Protein AF-A0A821ZD80-F1 (afdb_monomer)

Structure (mmCIF, N/CA/C/O backbone):
data_AF-A0A821ZD80-F1
#
_entry.id   AF-A0A821ZD80-F1
#
loop_
_atom_site.group_PDB
_atom_site.id
_atom_site.type_symbol
_atom_site.label_atom_id
_atom_site.label_alt_id
_atom_site.label_comp_id
_atom_site.label_asym_id
_atom_site.label_entity_id
_atom_site.label_seq_id
_atom_site.pdbx_PDB_ins_code
_atom_site.Cartn_x
_atom_site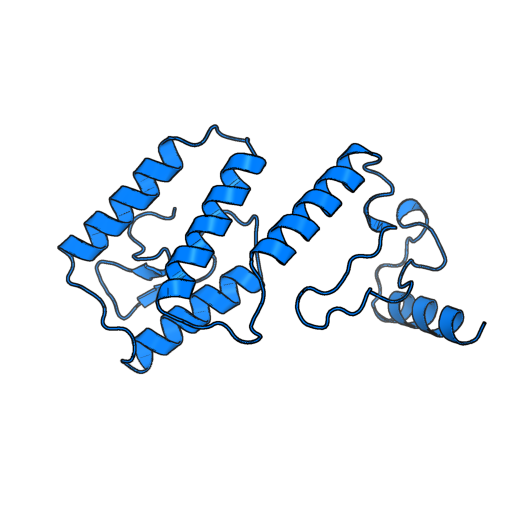.Cartn_y
_atom_site.Cartn_z
_atom_site.occupancy
_atom_site.B_iso_or_equiv
_atom_site.auth_seq_id
_atom_site.auth_comp_id
_atom_site.auth_asym_id
_atom_site.auth_atom_id
_atom_site.pdbx_PDB_model_num
ATOM 1 N N . SER A 1 1 ? -3.712 11.615 4.837 1.00 81.12 1 SER A N 1
ATOM 2 C CA . SER A 1 1 ? -4.689 10.768 5.508 1.00 81.12 1 SER A CA 1
ATOM 3 C C . SER A 1 1 ? -6.051 11.404 5.432 1.00 81.12 1 SER A C 1
ATOM 5 O O . SER A 1 1 ? -6.215 12.537 5.876 1.00 81.12 1 SER A O 1
ATOM 7 N N . PRO A 1 2 ? -7.035 10.705 4.843 1.00 86.81 2 PRO A N 1
ATOM 8 C CA . PRO A 1 2 ? -8.401 11.195 4.786 1.00 86.81 2 PRO A CA 1
ATOM 9 C C . PRO A 1 2 ? -8.924 11.456 6.205 1.00 86.81 2 PRO A C 1
ATOM 11 O O . PRO A 1 2 ? -8.803 10.576 7.066 1.00 86.81 2 PRO A O 1
ATOM 14 N N . PRO A 1 3 ? -9.496 12.638 6.476 1.00 90.94 3 PRO A N 1
ATOM 15 C CA . PRO A 1 3 ? -10.042 12.932 7.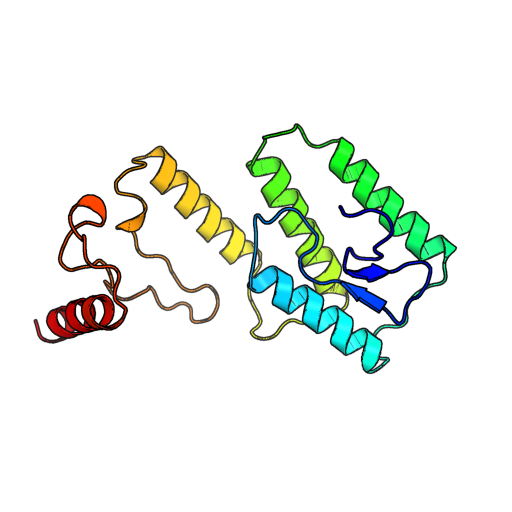790 1.00 90.94 3 PRO A CA 1
ATOM 16 C C . PRO A 1 3 ? -11.206 11.987 8.110 1.00 90.94 3 PRO A C 1
ATOM 18 O O . PRO A 1 3 ? -11.922 11.537 7.216 1.00 90.94 3 PRO A O 1
ATOM 21 N N . ASN A 1 4 ? -11.427 11.738 9.404 1.00 96.31 4 ASN A N 1
ATOM 22 C CA . ASN A 1 4 ? -12.520 10.917 9.950 1.00 96.31 4 ASN A CA 1
ATOM 23 C C . ASN A 1 4 ? -12.451 9.400 9.671 1.00 96.31 4 ASN A C 1
ATOM 25 O O . ASN A 1 4 ? -13.370 8.681 10.074 1.00 96.31 4 ASN A O 1
ATOM 29 N N . LEU A 1 5 ? -11.398 8.895 9.020 1.00 97.81 5 LEU A N 1
ATOM 30 C CA . LEU A 1 5 ? -11.236 7.464 8.749 1.00 97.81 5 LEU A CA 1
ATOM 31 C C . LEU A 1 5 ? -10.236 6.814 9.713 1.00 97.81 5 LEU A C 1
ATOM 33 O O . LEU A 1 5 ? -9.023 6.960 9.559 1.00 97.81 5 LEU A O 1
ATOM 37 N N . TYR A 1 6 ? -10.735 6.039 10.677 1.00 97.81 6 TYR A N 1
ATOM 38 C CA . TYR A 1 6 ? -9.901 5.214 11.549 1.00 97.81 6 TYR A CA 1
ATOM 39 C C . TYR A 1 6 ? -9.129 4.196 10.717 1.00 97.81 6 TYR A C 1
ATOM 41 O O . TYR A 1 6 ? -9.710 3.533 9.847 1.00 97.81 6 TYR A O 1
ATOM 49 N N . LYS A 1 7 ? -7.815 4.101 10.960 1.00 97.06 7 LYS A N 1
ATOM 50 C CA . LYS A 1 7 ? -6.892 3.288 10.152 1.00 97.06 7 LYS A CA 1
ATOM 51 C C . LYS A 1 7 ? -7.004 3.591 8.648 1.00 97.06 7 LYS A C 1
ATOM 53 O O . LYS A 1 7 ? -6.745 2.735 7.807 1.00 97.06 7 LYS A O 1
ATOM 58 N N . GLY A 1 8 ? -7.424 4.810 8.290 1.00 96.56 8 GLY A N 1
ATOM 59 C CA . GLY A 1 8 ? -7.660 5.232 6.909 1.00 96.56 8 GLY A CA 1
ATOM 60 C C . GLY A 1 8 ? -8.807 4.504 6.197 1.00 96.56 8 GLY A C 1
ATOM 61 O O . GLY A 1 8 ? -8.906 4.611 4.979 1.00 96.56 8 GLY A O 1
ATOM 62 N N . ILE A 1 9 ? -9.643 3.750 6.920 1.00 97.69 9 ILE A N 1
ATOM 63 C CA . ILE A 1 9 ? -10.627 2.828 6.337 1.00 97.69 9 ILE A CA 1
ATOM 64 C C . ILE A 1 9 ? -12.021 3.024 6.944 1.00 97.69 9 ILE A C 1
ATOM 66 O O . ILE A 1 9 ? -12.996 3.226 6.223 1.00 97.69 9 ILE A O 1
ATOM 70 N N . ILE A 1 10 ? -12.141 2.941 8.272 1.00 98.12 10 ILE A N 1
ATOM 71 C CA . ILE A 1 10 ? -13.434 2.861 8.964 1.00 98.12 10 ILE A CA 1
ATOM 72 C C . ILE A 1 10 ? -13.924 4.261 9.321 1.00 98.12 10 ILE A C 1
ATOM 74 O O . ILE A 1 10 ? -13.225 5.008 10.004 1.00 98.12 10 ILE A O 1
ATOM 78 N N . TRP A 1 11 ? -15.144 4.615 8.924 1.00 97.88 11 TRP A N 1
ATOM 79 C CA . TRP A 1 11 ? -15.716 5.910 9.279 1.00 97.88 11 TRP A CA 1
ATOM 80 C C . TRP A 1 11 ? -15.945 6.020 10.795 1.00 97.88 11 TRP A C 1
ATOM 82 O O . TRP A 1 11 ? -16.726 5.273 11.389 1.00 97.88 11 TRP A O 1
ATOM 92 N N . SER A 1 12 ? -15.278 6.978 11.448 1.00 96.50 12 SER A N 1
ATOM 93 C CA . SER A 1 12 ? -15.210 7.032 12.916 1.00 96.50 12 SER A CA 1
ATOM 94 C C . SER A 1 12 ? -16.592 7.182 13.579 1.00 96.50 12 SER A C 1
ATOM 96 O O . SER A 1 12 ? -16.898 6.531 14.578 1.00 96.50 12 SER A O 1
ATOM 98 N N . LYS A 1 13 ? -17.517 7.942 12.984 1.00 96.19 13 LYS A N 1
ATOM 99 C CA . LYS A 1 13 ? -18.854 8.154 13.579 1.00 96.19 13 LYS A CA 1
ATOM 100 C C . LYS A 1 13 ? -19.870 7.042 13.279 1.00 96.19 13 LYS A C 1
ATOM 102 O O . LYS A 1 13 ? -20.916 6.995 13.912 1.00 96.19 13 LYS A O 1
ATOM 107 N N . GLN A 1 14 ? -19.580 6.157 12.326 1.00 96.62 14 GLN A N 1
ATOM 108 C CA . GLN A 1 14 ? -20.420 5.016 11.944 1.00 96.62 14 GLN A CA 1
ATOM 109 C C . GLN A 1 14 ? -19.490 3.848 11.568 1.00 96.62 14 GLN A C 1
ATOM 111 O O . GLN A 1 14 ? -19.151 3.703 10.395 1.00 96.62 14 GLN A O 1
ATOM 116 N N . PRO A 1 15 ? -19.048 3.034 12.548 1.00 94.00 15 PRO A N 1
ATOM 117 C CA . PRO A 1 15 ? -18.045 1.988 12.331 1.00 94.00 15 PRO A CA 1
ATOM 118 C C . PRO A 1 15 ? -18.489 0.857 11.393 1.00 94.00 15 PRO A C 1
ATOM 120 O O . PRO A 1 15 ? -17.651 0.071 10.963 1.00 94.00 15 PRO A O 1
ATOM 123 N N . ASN A 1 16 ? -19.778 0.787 11.042 1.00 95.62 16 ASN A N 1
ATOM 124 C CA . ASN A 1 16 ? -20.298 -0.159 10.050 1.00 95.62 16 ASN A CA 1
ATOM 125 C C . ASN A 1 16 ? -20.095 0.309 8.595 1.00 95.62 16 ASN A C 1
ATOM 127 O O . ASN A 1 16 ? -20.521 -0.376 7.667 1.00 95.62 16 ASN A O 1
ATOM 131 N N . LEU A 1 17 ? -19.486 1.479 8.384 1.00 97.56 17 LEU A N 1
ATOM 132 C CA . LEU A 1 17 ? -19.184 2.037 7.070 1.00 97.56 17 LEU A CA 1
ATOM 133 C C . LEU A 1 17 ? -17.667 2.074 6.850 1.00 97.56 17 LEU A C 1
ATOM 135 O O . LEU A 1 17 ? -16.933 2.707 7.613 1.00 97.56 17 LEU A O 1
ATOM 139 N N . ALA A 1 18 ? -17.211 1.418 5.785 1.00 97.94 18 ALA A N 1
ATOM 140 C CA . ALA A 1 18 ? -15.808 1.361 5.389 1.00 97.94 18 ALA A CA 1
ATOM 141 C C . ALA A 1 18 ? -15.598 2.002 4.012 1.00 97.94 18 ALA A C 1
ATOM 143 O O . ALA A 1 18 ? -16.415 1.832 3.106 1.00 97.94 18 ALA A O 1
ATOM 144 N N . TYR A 1 19 ? -14.474 2.695 3.853 1.00 97.62 19 TYR A N 1
ATOM 145 C CA . TYR A 1 19 ? -14.000 3.259 2.596 1.00 97.62 19 TYR A CA 1
ATOM 146 C C . TYR A 1 19 ? -12.628 2.670 2.260 1.00 97.62 19 TYR A C 1
ATOM 148 O O . TYR A 1 19 ? -11.757 2.591 3.123 1.00 97.62 19 TYR A O 1
ATOM 156 N N . LEU A 1 20 ? -12.421 2.274 1.005 1.00 96.25 20 LEU A N 1
ATOM 157 C CA . LEU A 1 20 ? -11.154 1.719 0.521 1.00 96.25 20 LEU A CA 1
ATOM 158 C C . LEU A 1 20 ? -10.534 2.668 -0.506 1.00 96.25 20 LEU A C 1
ATOM 160 O O . LEU A 1 20 ? -11.250 3.256 -1.313 1.00 96.25 20 LEU A O 1
ATOM 164 N N . GLY A 1 21 ? -9.210 2.817 -0.465 1.00 94.69 21 GLY A N 1
ATOM 165 C CA . GLY A 1 21 ? -8.449 3.585 -1.451 1.00 94.69 21 GLY A CA 1
ATOM 166 C C . GLY A 1 21 ? -8.734 5.087 -1.497 1.00 94.69 21 GLY A C 1
ATOM 167 O O . GLY A 1 21 ? -8.572 5.697 -2.546 1.00 94.69 21 GLY A O 1
ATOM 168 N N . MET A 1 22 ? -9.150 5.694 -0.381 1.00 94.94 22 MET A N 1
ATOM 169 C CA . MET A 1 22 ? -9.432 7.140 -0.311 1.00 94.94 22 MET A CA 1
ATOM 170 C C . MET A 1 22 ? -8.175 8.005 -0.104 1.00 94.94 22 MET A C 1
ATOM 172 O O . MET A 1 22 ? -8.261 9.231 -0.088 1.00 94.94 22 MET A O 1
ATOM 176 N N . GLN A 1 23 ? -7.012 7.388 0.109 1.00 90.81 23 GLN A N 1
ATOM 177 C CA . GLN A 1 23 ? -5.717 8.056 0.248 1.00 90.81 23 GLN A CA 1
ATOM 178 C C . GLN A 1 23 ? -5.164 8.507 -1.114 1.00 90.81 23 GLN A C 1
ATOM 180 O O . GLN A 1 23 ? -5.498 7.934 -2.148 1.00 90.81 23 GLN A O 1
ATOM 185 N N . SER A 1 24 ? -4.223 9.460 -1.102 1.00 84.62 24 SER A N 1
ATOM 186 C CA . SER A 1 24 ? -3.317 9.654 -2.244 1.00 84.62 24 SER A CA 1
ATOM 187 C C . SER A 1 24 ? -2.565 8.348 -2.537 1.00 84.62 24 SER A C 1
ATOM 189 O O . SER A 1 24 ? -2.125 7.658 -1.613 1.00 84.62 24 SER A O 1
ATOM 191 N N . LEU A 1 25 ? -2.455 7.974 -3.812 1.00 81.44 25 LEU A N 1
ATOM 192 C CA . LEU A 1 25 ? -2.000 6.646 -4.227 1.00 81.44 25 LEU A CA 1
ATOM 193 C C . LEU A 1 25 ? -0.540 6.681 -4.696 1.00 81.44 25 LEU A C 1
ATOM 195 O O . LEU A 1 25 ? -0.271 7.040 -5.841 1.00 81.44 25 LEU A O 1
ATOM 199 N N . VAL A 1 26 ? 0.388 6.237 -3.841 1.00 80.12 26 VAL A N 1
ATOM 200 C CA . VAL A 1 26 ? 1.728 5.781 -4.265 1.00 80.12 26 VAL A CA 1
ATOM 201 C C . VAL A 1 26 ? 1.691 4.266 -4.526 1.00 80.12 26 VAL A C 1
ATOM 203 O O . VAL A 1 26 ? 2.195 3.778 -5.534 1.00 80.12 26 VAL A O 1
ATOM 206 N N . PHE A 1 27 ? 0.993 3.532 -3.662 1.00 81.50 27 PHE A N 1
ATOM 207 C CA . PHE A 1 27 ? 0.603 2.135 -3.775 1.00 81.50 27 PHE A CA 1
ATOM 208 C C . PHE A 1 27 ? -0.883 2.022 -4.093 1.00 81.50 27 PHE A C 1
ATOM 210 O O . PHE A 1 27 ? -1.705 2.778 -3.580 1.00 81.50 27 PHE A O 1
ATOM 217 N N . GLN A 1 28 ? -1.220 1.041 -4.926 1.00 85.38 28 GLN A N 1
ATOM 218 C CA . GLN A 1 28 ? -2.587 0.812 -5.389 1.00 85.38 28 GLN A CA 1
ATOM 219 C C . GLN A 1 28 ? -3.076 -0.554 -4.902 1.00 85.38 28 GLN A C 1
ATOM 221 O O . GLN A 1 28 ? -3.513 -0.676 -3.762 1.00 85.38 28 GLN A O 1
ATOM 226 N N . PHE A 1 29 ? -2.930 -1.603 -5.717 1.00 89.94 29 PHE A N 1
ATOM 227 C CA . PHE A 1 29 ? -3.538 -2.913 -5.458 1.00 89.94 29 PHE A CA 1
ATOM 228 C C . PHE A 1 29 ? -3.113 -3.543 -4.131 1.00 89.94 29 PHE A C 1
ATOM 230 O O . PHE A 1 29 ? -3.967 -3.886 -3.324 1.00 89.94 29 PHE A O 1
ATOM 237 N N . THR A 1 30 ? -1.810 -3.598 -3.845 1.00 88.62 30 THR A N 1
ATOM 238 C CA . THR A 1 30 ? -1.314 -4.182 -2.590 1.00 88.62 30 THR A CA 1
ATOM 239 C C . THR A 1 30 ? -1.832 -3.439 -1.358 1.00 88.62 30 THR A C 1
ATOM 241 O O . THR A 1 30 ? -2.161 -4.067 -0.358 1.00 88.62 30 THR A O 1
ATOM 244 N N . MET A 1 31 ? -1.959 -2.109 -1.422 1.00 92.44 31 MET A N 1
ATOM 245 C CA . MET A 1 31 ? -2.551 -1.345 -0.323 1.00 92.44 31 MET A CA 1
ATOM 246 C C . MET A 1 31 ? -4.038 -1.679 -0.170 1.00 92.44 31 MET A C 1
ATOM 248 O O . MET A 1 31 ? -4.501 -1.869 0.952 1.00 92.44 31 MET A O 1
ATOM 252 N N . PHE A 1 32 ? -4.778 -1.785 -1.276 1.00 94.38 32 PHE A N 1
ATOM 253 C CA . PHE A 1 32 ? -6.197 -2.140 -1.242 1.00 94.38 32 PHE A CA 1
ATOM 254 C C . PHE A 1 32 ? -6.422 -3.540 -0.666 1.00 94.38 32 PHE A C 1
ATOM 256 O O . PHE A 1 32 ? -7.343 -3.709 0.126 1.00 94.38 32 PHE A O 1
ATOM 263 N N . ASP A 1 33 ? -5.554 -4.508 -0.968 1.00 93.38 33 ASP A N 1
ATOM 264 C CA . ASP A 1 33 ? -5.621 -5.858 -0.394 1.00 93.38 33 ASP A CA 1
ATOM 265 C C . ASP A 1 33 ? -5.414 -5.845 1.128 1.00 93.38 33 ASP A C 1
ATOM 267 O O . ASP A 1 33 ? -6.126 -6.530 1.870 1.00 93.38 33 ASP A O 1
ATOM 271 N N . VAL A 1 34 ? -4.473 -5.026 1.615 1.00 94.88 34 VAL A N 1
ATOM 272 C CA . VAL A 1 34 ? -4.247 -4.822 3.054 1.00 94.88 34 VAL A CA 1
ATOM 273 C C . VAL A 1 34 ? -5.461 -4.161 3.706 1.00 94.88 34 VAL A C 1
ATOM 275 O O . VAL A 1 34 ? -5.939 -4.639 4.735 1.00 94.88 34 VAL A O 1
ATOM 278 N N . GLN A 1 35 ? -6.017 -3.113 3.094 1.00 96.62 35 GLN A N 1
ATOM 279 C CA . GLN A 1 35 ? -7.215 -2.447 3.608 1.00 96.62 35 GLN A CA 1
ATOM 280 C C . GLN A 1 35 ? -8.430 -3.387 3.624 1.00 96.62 35 GLN A C 1
ATOM 282 O O . GLN A 1 35 ? -9.138 -3.467 4.627 1.00 96.62 35 GLN A O 1
ATOM 287 N N . ALA A 1 36 ? -8.656 -4.141 2.548 1.00 96.69 36 ALA A N 1
ATOM 288 C CA . ALA A 1 36 ? -9.749 -5.100 2.447 1.00 96.69 36 ALA A CA 1
ATOM 289 C C . ALA A 1 36 ? -9.610 -6.234 3.474 1.00 96.69 36 ALA A C 1
ATOM 291 O O . ALA A 1 36 ? -10.603 -6.636 4.080 1.00 96.69 36 ALA A O 1
ATOM 292 N N . SER A 1 37 ? -8.386 -6.708 3.727 1.00 96.44 37 SER A N 1
ATOM 293 C CA . SER A 1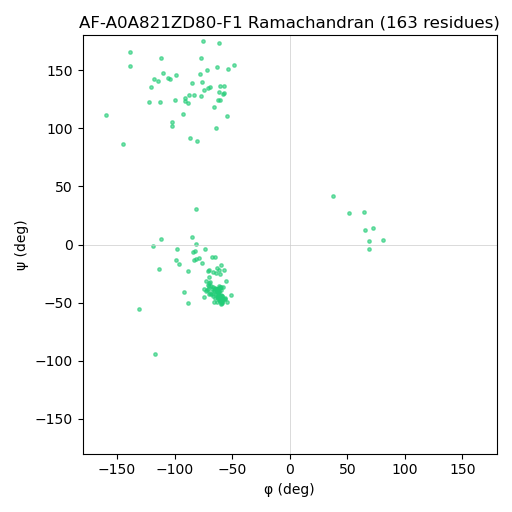 37 ? -8.115 -7.721 4.755 1.00 96.44 37 SER A CA 1
ATOM 294 C C . SER A 1 37 ? -8.392 -7.198 6.164 1.00 96.44 37 SER A C 1
ATOM 296 O O . SER A 1 37 ? -9.012 -7.901 6.958 1.00 96.44 37 SER A O 1
ATOM 298 N N . PHE A 1 38 ? -8.033 -5.944 6.452 1.00 97.56 38 PHE A N 1
ATOM 299 C CA . PHE A 1 38 ? -8.393 -5.294 7.711 1.00 97.56 38 PHE A CA 1
ATOM 300 C C . PHE A 1 38 ? -9.919 -5.207 7.886 1.00 97.56 38 PHE A C 1
ATOM 302 O O . PHE A 1 38 ? -10.445 -5.595 8.928 1.00 97.56 38 PHE A O 1
ATOM 309 N N . VAL A 1 39 ? -10.655 -4.764 6.856 1.00 97.81 39 VAL A N 1
ATOM 310 C CA . VAL A 1 39 ? -12.131 -4.705 6.893 1.00 97.81 39 VAL A CA 1
ATOM 311 C C . VAL A 1 39 ? -12.741 -6.087 7.105 1.00 97.81 39 VAL A C 1
ATOM 313 O O . VAL A 1 39 ? -13.643 -6.235 7.929 1.00 97.81 39 VAL A O 1
ATOM 316 N N . ARG A 1 40 ? -12.249 -7.107 6.392 1.00 97.25 40 ARG A N 1
ATOM 317 C CA . ARG A 1 40 ? -12.688 -8.497 6.560 1.00 97.25 40 ARG A CA 1
ATOM 318 C C . ARG A 1 40 ? -12.558 -8.929 8.018 1.00 97.25 40 ARG A C 1
ATOM 320 O O . ARG A 1 40 ? -13.520 -9.446 8.579 1.00 97.25 40 ARG A O 1
ATOM 327 N N . ASP A 1 41 ? -11.403 -8.699 8.633 1.00 97.56 41 ASP A N 1
ATOM 328 C CA . ASP A 1 41 ? -11.127 -9.164 9.995 1.00 97.56 41 ASP A CA 1
ATOM 329 C C . ASP A 1 41 ? -11.946 -8.388 11.044 1.00 97.56 41 ASP A C 1
ATOM 331 O O . ASP A 1 41 ? -12.344 -8.964 12.060 1.00 97.56 41 ASP A O 1
ATOM 335 N N . VAL A 1 42 ? -12.305 -7.128 10.769 1.00 97.56 42 VAL A N 1
ATOM 336 C CA . VAL A 1 42 ? -13.301 -6.371 11.550 1.00 97.56 42 VAL A CA 1
ATOM 337 C C . VAL A 1 42 ? -14.699 -6.987 11.420 1.00 97.56 42 VAL A C 1
ATOM 339 O O . VAL A 1 42 ? -15.348 -7.243 12.434 1.00 97.56 42 VAL A O 1
ATOM 342 N N . ILE A 1 43 ? -15.163 -7.273 10.197 1.00 97.62 43 ILE A N 1
ATOM 343 C CA . ILE A 1 43 ? -16.496 -7.854 9.937 1.00 97.62 43 ILE A CA 1
ATOM 344 C C . ILE A 1 43 ? -16.629 -9.247 10.565 1.00 97.62 43 ILE A C 1
ATOM 346 O O . ILE A 1 43 ? -17.660 -9.569 11.152 1.00 97.62 43 ILE A O 1
ATOM 350 N N . LEU A 1 44 ? -15.576 -10.065 10.489 1.00 97.19 44 LEU A N 1
ATOM 351 C CA . LEU A 1 44 ? -15.520 -11.386 11.121 1.00 97.19 44 LEU A CA 1
ATOM 352 C C . LEU A 1 44 ? -15.346 -11.313 12.648 1.00 97.19 44 LEU A C 1
ATOM 354 O O . LEU A 1 44 ? -15.344 -12.342 13.321 1.00 97.19 44 LEU A O 1
ATOM 358 N N . GLY A 1 45 ? -15.185 -10.111 13.207 1.00 96.06 45 GLY A N 1
ATOM 359 C CA . GLY A 1 45 ? -15.038 -9.879 14.637 1.00 96.06 45 GLY A CA 1
ATOM 360 C C . GLY A 1 45 ? -13.694 -10.318 15.220 1.00 96.06 45 GLY A C 1
ATOM 361 O O . GLY A 1 45 ? -13.601 -10.387 16.449 1.00 96.06 45 GLY A O 1
ATOM 362 N N . GLN A 1 46 ? -12.697 -10.595 14.372 1.00 97.00 46 GLN A N 1
ATOM 363 C CA . GLN A 1 46 ? -11.317 -10.925 14.748 1.00 97.00 46 GLN A CA 1
ATOM 364 C C . GLN A 1 46 ? -10.563 -9.677 15.220 1.00 97.00 46 GLN A C 1
ATOM 366 O O . GLN A 1 46 ? -9.823 -9.736 16.198 1.00 97.00 46 GLN A O 1
ATOM 371 N N . ILE A 1 47 ? -10.814 -8.535 14.573 1.00 97.19 47 ILE A N 1
ATOM 372 C CA . ILE A 1 47 ? -10.367 -7.217 15.026 1.00 97.19 47 ILE A CA 1
ATOM 373 C C . ILE A 1 47 ? -11.540 -6.533 15.722 1.00 97.19 47 ILE A C 1
ATOM 375 O O . ILE A 1 47 ? -12.618 -6.366 15.148 1.00 97.19 47 ILE A O 1
ATOM 379 N N . LYS A 1 48 ? -11.337 -6.121 16.976 1.00 96.75 48 LYS A N 1
ATOM 380 C CA . LYS A 1 48 ? -12.303 -5.295 17.704 1.00 96.75 48 LYS A CA 1
ATOM 381 C C . LYS A 1 48 ? -11.970 -3.829 17.480 1.00 96.75 48 LYS A C 1
ATOM 383 O O . LYS A 1 48 ? -10.856 -3.396 17.754 1.00 96.75 48 LYS A O 1
ATOM 388 N N . LEU A 1 49 ? -12.944 -3.075 16.979 1.00 97.19 49 LEU A N 1
ATOM 389 C CA . LEU A 1 49 ? -12.796 -1.633 16.841 1.00 97.19 49 LEU A CA 1
ATOM 390 C C . LEU A 1 49 ? -12.777 -0.984 18.231 1.00 97.19 49 LEU A C 1
ATOM 392 O O . LEU A 1 49 ? -13.612 -1.347 19.065 1.00 97.19 49 LEU A O 1
ATOM 396 N N . PRO A 1 50 ? -11.861 -0.036 18.482 1.00 97.31 50 PRO A N 1
ATOM 397 C CA . PRO A 1 50 ? -11.837 0.677 19.746 1.00 97.31 50 PRO A CA 1
ATOM 398 C C . PRO A 1 50 ? -12.964 1.722 19.806 1.00 97.31 50 PRO A C 1
ATOM 400 O O . PRO A 1 50 ? -13.709 1.928 18.839 1.00 97.31 50 PRO A O 1
ATOM 403 N N . ASP A 1 51 ? -13.103 2.377 20.957 1.00 97.81 51 ASP A N 1
ATOM 404 C CA . ASP A 1 51 ? -14.084 3.445 21.161 1.00 97.81 51 ASP A CA 1
ATOM 405 C C . ASP A 1 51 ? -13.859 4.657 20.233 1.00 97.81 51 ASP A C 1
ATOM 407 O O . ASP A 1 51 ? -12.934 4.713 19.421 1.00 97.81 51 ASP A O 1
ATOM 411 N N . LEU A 1 52 ? -14.788 5.616 20.263 1.00 97.56 52 LEU A N 1
ATOM 412 C CA . LEU A 1 52 ? -14.718 6.794 19.397 1.00 97.56 52 LEU A CA 1
ATOM 413 C C . LEU A 1 52 ? -13.470 7.645 19.671 1.00 97.56 52 LEU A C 1
ATOM 415 O O . LEU A 1 52 ? -12.807 8.040 18.716 1.00 97.56 52 LEU A O 1
ATOM 419 N N . GLU A 1 53 ? -13.139 7.875 20.939 1.00 98.06 53 GLU A N 1
ATOM 420 C CA . GLU A 1 53 ? -12.006 8.712 21.348 1.00 98.06 53 GLU A CA 1
ATOM 421 C C . GLU A 1 53 ? -10.677 8.136 20.844 1.00 98.06 53 GLU A C 1
ATOM 423 O O . GLU A 1 53 ? -9.916 8.825 20.166 1.00 98.06 53 GLU A O 1
ATOM 428 N N . SER A 1 54 ? -10.453 6.835 21.040 1.00 98.12 54 SER A N 1
ATOM 429 C CA . SER A 1 54 ? -9.261 6.133 20.552 1.00 98.12 54 SER A CA 1
ATOM 430 C C . SER A 1 54 ? -9.143 6.175 19.025 1.00 98.12 54 SER A C 1
ATOM 432 O O . SER A 1 54 ? -8.045 6.262 18.468 1.00 98.12 54 SER A O 1
ATOM 434 N N . ARG A 1 55 ? -10.276 6.109 18.310 1.00 97.38 55 ARG A N 1
ATOM 435 C CA . ARG A 1 55 ? -10.294 6.207 16.843 1.00 97.38 55 ARG A CA 1
ATOM 436 C C . ARG A 1 55 ? -9.958 7.616 16.368 1.00 97.38 55 ARG A C 1
ATOM 438 O O . ARG A 1 55 ? -9.192 7.756 15.418 1.00 97.38 55 ARG A O 1
ATOM 445 N N . GLU A 1 56 ? -10.504 8.639 17.018 1.00 97.19 56 GLU A N 1
ATOM 446 C CA . GLU A 1 56 ? -10.214 10.046 16.722 1.00 97.19 56 GLU A CA 1
ATOM 447 C C . GLU A 1 56 ? -8.761 10.410 17.040 1.00 97.19 56 GLU A C 1
ATOM 449 O O . GLU A 1 56 ? -8.119 11.074 16.225 1.00 97.19 56 GLU A O 1
ATOM 454 N N . GLN A 1 57 ? -8.206 9.894 18.140 1.00 97.81 57 GLN A N 1
ATOM 455 C CA . GLN A 1 57 ? -6.790 10.047 18.462 1.00 97.81 57 GLN A CA 1
ATOM 456 C C . GLN A 1 57 ? -5.902 9.434 17.372 1.00 97.81 57 GLN A C 1
ATOM 458 O O . GLN A 1 57 ? -5.006 10.105 16.864 1.00 97.81 57 GLN A O 1
ATOM 463 N N . ASN A 1 58 ? -6.184 8.199 16.942 1.00 97.44 58 ASN A N 1
ATOM 464 C CA . ASN A 1 58 ? -5.410 7.564 15.874 1.00 97.44 58 ASN A CA 1
ATOM 465 C C . ASN A 1 58 ? -5.465 8.363 14.559 1.00 97.44 58 ASN A C 1
ATOM 467 O O . ASN A 1 58 ? -4.460 8.485 13.861 1.00 97.44 58 ASN A O 1
ATOM 471 N N . ILE A 1 59 ? -6.629 8.924 14.217 1.00 97.38 59 ILE A N 1
ATOM 472 C CA . ILE A 1 59 ? -6.780 9.795 13.043 1.00 97.38 59 ILE A CA 1
ATOM 473 C C . ILE A 1 59 ? -5.905 11.046 13.187 1.00 97.38 59 ILE A C 1
ATOM 475 O O . ILE A 1 59 ? -5.213 11.410 12.236 1.00 97.38 59 ILE A O 1
ATOM 479 N N . ALA A 1 60 ? -5.925 11.691 14.356 1.00 97.38 60 ALA A N 1
ATOM 480 C CA . ALA A 1 60 ? -5.130 12.884 14.626 1.00 97.38 60 ALA A CA 1
ATOM 481 C C . ALA A 1 60 ? -3.624 12.604 14.503 1.00 97.38 60 ALA A C 1
ATOM 483 O O . ALA A 1 60 ? -2.938 13.339 13.799 1.00 97.38 60 ALA A O 1
ATOM 484 N N . GLU A 1 61 ? -3.136 11.499 15.075 1.00 97.12 61 GLU A N 1
ATOM 485 C CA . GLU A 1 61 ? -1.732 11.073 14.979 1.00 97.12 61 GLU A CA 1
ATOM 486 C C . GLU A 1 61 ? -1.274 10.928 13.518 1.00 97.12 61 GLU A C 1
ATOM 488 O O . GLU A 1 61 ? -0.226 11.448 13.129 1.00 97.12 61 GLU A O 1
ATOM 493 N N . TRP A 1 62 ? -2.079 10.273 12.676 1.00 96.94 62 TRP A N 1
ATOM 494 C CA . TRP A 1 62 ? -1.757 10.095 11.257 1.00 96.94 62 TRP A CA 1
ATOM 495 C C . TRP A 1 62 ? -1.831 11.397 10.452 1.00 96.94 62 TRP A C 1
ATOM 497 O O . TRP A 1 62 ? -1.030 11.585 9.531 1.00 96.94 62 TRP A O 1
ATOM 507 N N . ILE A 1 63 ? -2.777 12.285 10.770 1.00 95.19 63 ILE A N 1
ATOM 508 C CA . ILE A 1 63 ? -2.885 13.614 10.153 1.00 95.19 63 ILE A CA 1
ATOM 509 C C . ILE A 1 63 ? -1.685 14.481 10.542 1.00 95.19 63 ILE A C 1
ATOM 511 O O . ILE A 1 63 ? -1.104 15.141 9.684 1.00 95.19 63 ILE A O 1
ATOM 515 N N . ASP A 1 64 ? -1.294 14.483 11.812 1.00 95.69 64 ASP A N 1
ATOM 516 C CA . ASP A 1 64 ? -0.164 15.278 12.284 1.00 95.69 64 ASP A CA 1
ATOM 517 C C . ASP A 1 64 ? 1.153 14.769 11.706 1.00 95.69 64 ASP A C 1
ATOM 519 O O . ASP A 1 64 ? 1.966 15.579 11.263 1.00 95.69 64 ASP A O 1
ATOM 523 N N . LEU A 1 65 ? 1.320 13.448 11.580 1.00 94.50 65 LEU A N 1
ATOM 524 C CA . LEU A 1 65 ? 2.447 12.865 10.858 1.00 94.50 65 LEU A CA 1
ATOM 525 C C . LEU A 1 65 ? 2.476 13.317 9.389 1.00 94.50 65 LEU A C 1
ATOM 527 O O . LEU A 1 65 ? 3.535 13.688 8.888 1.00 94.50 65 LEU A O 1
ATOM 531 N N . GLU A 1 66 ? 1.331 13.337 8.700 1.00 93.00 66 GLU A N 1
ATOM 532 C CA . GLU A 1 66 ? 1.263 13.799 7.307 1.00 93.00 66 GLU A CA 1
ATOM 533 C C . GLU A 1 66 ? 1.637 15.278 7.162 1.00 93.00 66 GLU A C 1
ATOM 535 O O . GLU A 1 66 ? 2.340 15.638 6.223 1.00 93.00 66 GLU A O 1
ATOM 540 N N . LYS A 1 67 ? 1.236 16.140 8.106 1.00 93.12 67 LYS A N 1
ATOM 541 C CA . LYS A 1 67 ? 1.598 17.571 8.091 1.00 93.12 67 LYS A CA 1
ATOM 542 C C . LYS A 1 67 ? 3.106 17.812 8.184 1.00 93.12 67 LYS A C 1
ATOM 544 O O . LYS A 1 67 ? 3.560 18.891 7.810 1.00 93.12 67 LYS A O 1
ATOM 549 N N . THR A 1 68 ? 3.879 16.850 8.694 1.00 93.12 68 THR A N 1
ATOM 550 C CA . THR A 1 68 ? 5.348 16.950 8.721 1.00 93.12 68 THR A CA 1
ATOM 551 C C . THR A 1 68 ? 5.991 16.693 7.357 1.00 93.12 68 THR A C 1
ATOM 553 O O . THR A 1 68 ? 7.158 17.040 7.160 1.00 93.12 68 THR A O 1
ATOM 556 N N . LEU A 1 69 ? 5.250 16.106 6.411 1.00 91.69 69 LEU A 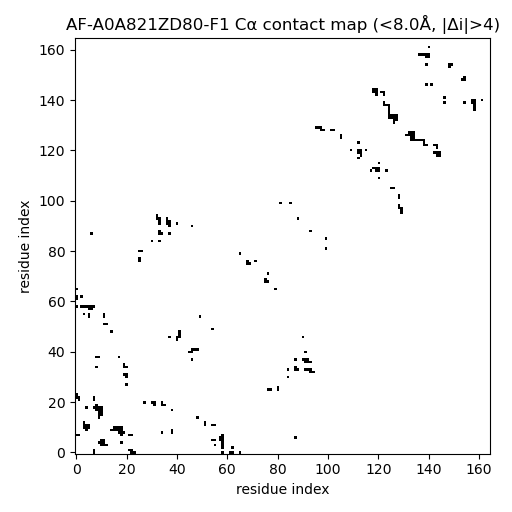N 1
ATOM 557 C CA . LEU A 1 69 ? 5.749 15.799 5.077 1.00 91.69 69 LEU A CA 1
ATOM 558 C C . LEU A 1 69 ? 5.808 17.071 4.229 1.00 91.69 69 LEU A C 1
ATOM 560 O O . LEU A 1 69 ? 4.909 17.914 4.251 1.00 91.69 69 LEU A O 1
ATOM 564 N N . LYS A 1 70 ? 6.872 17.202 3.436 1.00 88.75 70 LYS A N 1
ATOM 565 C CA . LYS A 1 70 ? 6.989 18.286 2.460 1.00 88.75 70 LYS A CA 1
ATOM 566 C C . LYS A 1 70 ? 6.116 17.962 1.240 1.00 88.75 70 LYS A C 1
ATOM 568 O O . LYS A 1 70 ? 6.287 16.885 0.673 1.00 88.75 70 LYS A O 1
ATOM 573 N N . PRO A 1 71 ? 5.225 18.866 0.794 1.00 79.88 71 PRO A N 1
ATOM 574 C CA . PRO A 1 71 ? 4.415 18.624 -0.397 1.00 79.88 71 PRO A CA 1
ATOM 575 C C . PRO A 1 71 ? 5.283 18.349 -1.632 1.00 79.88 71 PRO A C 1
ATOM 577 O O . PRO A 1 71 ? 6.200 19.121 -1.921 1.00 79.88 71 PRO A O 1
ATOM 580 N N . GLY A 1 72 ? 4.984 17.274 -2.367 1.00 79.69 72 GLY A N 1
ATOM 581 C CA . GLY A 1 72 ? 5.719 16.898 -3.580 1.00 79.69 72 GLY A CA 1
ATOM 582 C C . GLY A 1 72 ? 7.036 16.158 -3.326 1.00 79.69 72 GLY A C 1
ATOM 583 O O . GLY A 1 72 ? 7.746 15.839 -4.281 1.00 79.69 72 GLY A O 1
ATOM 584 N N . ASP A 1 73 ? 7.365 15.859 -2.067 1.00 86.69 73 ASP A N 1
ATOM 585 C CA . ASP A 1 73 ? 8.448 14.942 -1.724 1.00 86.69 73 ASP A CA 1
ATOM 586 C C . ASP A 1 73 ? 7.965 13.491 -1.853 1.00 86.69 73 ASP A C 1
ATOM 588 O O . ASP A 1 73 ? 7.467 12.878 -0.905 1.00 86.69 73 ASP A O 1
ATOM 592 N N . GLY A 1 74 ? 8.126 12.940 -3.058 1.00 86.94 74 GLY A N 1
ATOM 593 C CA . GLY A 1 74 ? 7.679 11.587 -3.379 1.00 86.94 74 GLY A CA 1
ATOM 594 C C . GLY A 1 74 ? 8.334 10.485 -2.536 1.00 86.94 74 GLY A C 1
ATOM 595 O O . GLY A 1 74 ? 7.722 9.434 -2.360 1.00 86.94 74 GLY A O 1
ATOM 596 N N . GLU A 1 75 ? 9.539 10.694 -1.987 1.00 89.19 75 GLU A N 1
ATOM 597 C CA . GLU A 1 75 ? 10.175 9.710 -1.097 1.00 89.19 75 GLU A CA 1
ATOM 598 C C . GLU A 1 75 ? 9.512 9.717 0.286 1.00 89.19 75 GLU A C 1
ATOM 600 O O . GLU A 1 75 ? 9.174 8.658 0.824 1.00 89.19 75 GLU A O 1
ATOM 605 N N . SER A 1 76 ? 9.262 10.904 0.841 1.00 91.56 76 SER A N 1
ATOM 606 C CA . SER A 1 76 ? 8.548 11.050 2.113 1.00 91.56 76 SER A CA 1
ATOM 607 C C . SER A 1 76 ? 7.115 10.508 2.033 1.00 91.56 76 SER A C 1
ATOM 609 O O . SER A 1 76 ? 6.694 9.749 2.909 1.00 91.56 76 SER A O 1
ATOM 611 N N . GLU A 1 77 ? 6.381 10.818 0.958 1.00 91.00 77 GLU A N 1
ATOM 612 C CA . GLU A 1 77 ? 5.034 10.281 0.697 1.00 91.00 77 GLU A CA 1
ATOM 613 C C . GLU A 1 77 ? 5.046 8.749 0.554 1.00 91.00 77 GLU A C 1
ATOM 615 O O . GLU A 1 77 ? 4.192 8.047 1.107 1.00 91.00 77 GLU A O 1
ATOM 620 N N . PHE A 1 78 ? 6.061 8.211 -0.129 1.00 91.81 78 PHE A N 1
ATOM 621 C CA . PHE A 1 78 ? 6.273 6.776 -0.273 1.00 91.81 78 PHE A CA 1
ATOM 622 C C . PHE A 1 78 ? 6.458 6.079 1.084 1.00 91.81 78 PHE A C 1
ATOM 624 O O . PHE A 1 78 ? 5.756 5.107 1.381 1.00 91.81 78 PHE A O 1
ATOM 631 N N . TYR A 1 79 ? 7.361 6.573 1.940 1.00 92.88 79 TYR A N 1
ATOM 632 C CA . TYR A 1 79 ? 7.586 5.962 3.255 1.00 92.88 79 TYR A CA 1
ATOM 633 C C . TYR A 1 79 ? 6.407 6.150 4.207 1.00 92.88 79 TYR A C 1
ATOM 635 O O . TYR A 1 79 ? 6.132 5.252 5.006 1.00 92.88 79 TYR A O 1
ATOM 643 N N . TYR A 1 80 ? 5.674 7.258 4.103 1.00 94.31 80 TYR A N 1
ATOM 644 C CA . TYR A 1 80 ? 4.430 7.445 4.843 1.00 94.31 80 TYR A CA 1
ATOM 645 C C . TYR A 1 80 ? 3.428 6.326 4.527 1.00 94.31 80 TYR A C 1
ATOM 647 O O . TYR A 1 80 ? 2.896 5.691 5.440 1.00 94.31 80 TYR A O 1
ATOM 655 N N . GLN A 1 81 ? 3.233 6.004 3.244 1.00 93.31 81 GLN A N 1
ATOM 656 C CA . GLN A 1 81 ? 2.307 4.942 2.847 1.00 93.31 81 GLN A CA 1
ATOM 657 C C . GLN A 1 81 ? 2.834 3.528 3.149 1.00 93.31 81 GLN A C 1
ATOM 659 O O . GLN A 1 81 ? 2.048 2.642 3.488 1.00 93.31 81 GLN A O 1
ATOM 664 N N . ILE A 1 82 ? 4.155 3.310 3.111 1.00 93.94 82 ILE A N 1
ATOM 665 C CA . ILE A 1 82 ? 4.781 2.082 3.632 1.00 93.94 82 ILE A CA 1
ATOM 666 C C . ILE A 1 82 ? 4.456 1.894 5.117 1.00 93.94 82 ILE A C 1
ATOM 668 O O . ILE A 1 82 ? 4.059 0.803 5.527 1.00 93.94 82 ILE A O 1
ATOM 672 N N . ASN A 1 83 ? 4.629 2.940 5.928 1.00 94.88 83 ASN A N 1
ATOM 673 C CA . ASN A 1 83 ? 4.371 2.877 7.364 1.00 94.88 83 ASN A CA 1
ATOM 674 C C . ASN A 1 83 ? 2.888 2.635 7.647 1.00 94.88 83 ASN A C 1
ATOM 676 O O . ASN A 1 83 ? 2.562 1.843 8.526 1.00 94.88 83 ASN A O 1
ATOM 680 N N . TYR A 1 84 ? 2.003 3.238 6.852 1.00 95.31 84 TYR A N 1
ATOM 681 C CA . TYR A 1 84 ? 0.570 2.968 6.901 1.00 95.31 84 TYR A CA 1
ATOM 682 C C . TYR A 1 84 ? 0.240 1.491 6.637 1.00 95.31 84 TYR A C 1
ATOM 684 O O . TYR A 1 84 ? -0.453 0.858 7.433 1.00 95.31 84 TYR A O 1
ATOM 692 N N . MET A 1 85 ? 0.776 0.902 5.562 1.00 93.81 85 MET A N 1
ATOM 693 C CA . MET A 1 85 ? 0.566 -0.524 5.285 1.00 93.81 85 MET A CA 1
ATOM 694 C C . MET A 1 85 ? 1.135 -1.413 6.397 1.00 93.81 85 MET A C 1
ATOM 696 O O . MET A 1 85 ? 0.491 -2.387 6.780 1.00 93.81 85 MET A O 1
ATOM 700 N N . ARG A 1 86 ? 2.312 -1.079 6.945 1.00 94.00 86 ARG A N 1
ATOM 701 C CA . ARG A 1 86 ? 2.902 -1.807 8.081 1.00 94.00 86 ARG A CA 1
ATOM 702 C C . ARG A 1 86 ? 2.006 -1.760 9.315 1.00 94.00 86 ARG A C 1
ATOM 704 O O . ARG A 1 86 ? 1.808 -2.803 9.923 1.00 94.00 86 ARG A O 1
ATOM 711 N N . ASP A 1 87 ? 1.446 -0.598 9.651 1.00 95.56 87 ASP A N 1
ATOM 712 C CA . ASP A 1 87 ? 0.519 -0.434 10.779 1.00 95.56 87 ASP A CA 1
ATOM 713 C C . ASP A 1 87 ? -0.716 -1.336 10.638 1.00 95.56 87 ASP A C 1
ATOM 715 O O . ASP A 1 87 ? -1.076 -2.039 11.582 1.00 95.56 87 ASP A O 1
ATOM 719 N N . LEU A 1 88 ? -1.321 -1.410 9.448 1.00 95.31 88 LEU A N 1
ATOM 720 C CA . LEU A 1 88 ? -2.432 -2.335 9.186 1.00 95.31 88 LEU A CA 1
ATOM 721 C C . LEU A 1 88 ? -2.014 -3.808 9.288 1.00 95.31 88 LEU A C 1
ATOM 723 O O . LEU A 1 88 ? -2.727 -4.619 9.884 1.00 95.31 88 LEU A O 1
ATOM 727 N N . LEU A 1 89 ? -0.849 -4.151 8.734 1.00 93.38 89 LEU A N 1
ATOM 728 C CA . LEU A 1 89 ? -0.305 -5.511 8.741 1.00 93.38 89 LEU A CA 1
ATOM 729 C C . LEU A 1 89 ? 0.099 -6.004 10.142 1.00 93.38 89 LEU A C 1
ATOM 731 O O . LEU A 1 89 ? 0.337 -7.194 10.316 1.00 93.38 89 LEU A O 1
ATOM 735 N N . THR A 1 90 ? 0.144 -5.132 11.158 1.00 93.56 90 THR A N 1
ATOM 736 C CA . THR A 1 90 ? 0.297 -5.575 12.559 1.00 93.56 90 THR A CA 1
ATOM 737 C C . THR A 1 90 ? -0.952 -6.269 13.109 1.00 93.56 90 THR A C 1
ATOM 739 O O . THR A 1 90 ? -0.851 -7.038 14.062 1.00 93.56 90 THR A O 1
ATOM 742 N N . GLN A 1 91 ? -2.126 -5.998 12.527 1.00 92.12 91 GLN A N 1
ATOM 743 C CA . GLN A 1 91 ? -3.424 -6.477 13.017 1.00 92.12 91 GLN A CA 1
ATOM 744 C C . GLN A 1 91 ? -4.104 -7.463 12.067 1.00 92.12 91 GLN A C 1
ATOM 746 O O . GLN A 1 91 ? -4.978 -8.212 12.494 1.00 92.12 91 GLN A O 1
ATOM 751 N N . CYS A 1 92 ? -3.725 -7.465 10.790 1.00 90.56 92 CYS A N 1
ATOM 752 C CA . CYS A 1 92 ? -4.299 -8.340 9.776 1.00 90.56 92 CYS A CA 1
ATOM 753 C C . CYS A 1 92 ? -3.216 -8.897 8.849 1.00 90.56 92 CYS A C 1
ATOM 755 O O . CYS A 1 92 ? -2.100 -8.387 8.783 1.00 90.56 92 CYS A O 1
ATOM 757 N N . HIS A 1 93 ? -3.571 -9.930 8.089 1.00 86.50 93 HIS A N 1
ATOM 758 C CA . HIS A 1 93 ? -2.698 -10.497 7.065 1.00 86.50 93 HIS A CA 1
ATOM 759 C C . HIS A 1 93 ? -3.390 -10.443 5.703 1.00 86.50 93 HIS A C 1
ATOM 761 O O . HIS A 1 93 ? -4.476 -11.008 5.529 1.00 86.50 93 HIS A O 1
ATOM 767 N N . ALA A 1 94 ? -2.734 -9.787 4.742 1.00 83.75 94 ALA A N 1
ATOM 768 C CA . ALA A 1 94 ? -3.171 -9.724 3.354 1.00 83.75 94 ALA A CA 1
ATOM 769 C C . ALA A 1 94 ? -2.604 -10.909 2.552 1.00 83.75 94 ALA A C 1
ATOM 771 O O . ALA A 1 94 ? -1.383 -11.084 2.524 1.00 83.75 94 ALA A O 1
ATOM 772 N N . PRO A 1 95 ? -3.447 -11.748 1.924 1.00 80.94 95 PRO A N 1
ATOM 773 C CA . PRO A 1 95 ? -2.994 -12.763 0.984 1.00 80.94 95 PRO A CA 1
ATOM 774 C C . PRO A 1 95 ? -2.827 -12.164 -0.430 1.00 80.94 95 PRO A C 1
ATOM 776 O O . PRO A 1 95 ? -3.705 -11.424 -0.866 1.00 80.94 95 PRO A O 1
ATOM 779 N N . PRO A 1 96 ? -1.772 -12.520 -1.187 1.00 82.94 96 PRO A N 1
ATOM 780 C CA . PRO A 1 96 ? -0.641 -13.350 -0.781 1.00 82.94 96 PRO A CA 1
ATOM 781 C C . PRO A 1 96 ? 0.280 -12.605 0.190 1.00 82.94 96 PRO A C 1
ATOM 783 O O . PRO A 1 96 ? 0.425 -11.389 0.105 1.00 82.94 96 PRO A O 1
ATOM 786 N N . GLN A 1 97 ? 0.950 -13.343 1.077 1.00 83.19 97 GLN A N 1
ATOM 787 C CA . GLN A 1 97 ? 1.975 -12.740 1.926 1.00 83.19 97 GLN A CA 1
ATOM 788 C C . GLN A 1 97 ? 3.092 -12.156 1.059 1.00 83.19 97 GLN A C 1
ATOM 790 O O . GLN A 1 97 ? 3.561 -12.788 0.109 1.00 83.19 97 GLN A O 1
ATOM 795 N N . PHE A 1 98 ? 3.531 -10.953 1.408 1.00 86.44 98 PHE A N 1
ATOM 796 C CA . PHE A 1 98 ? 4.598 -10.256 0.710 1.00 86.44 98 PHE A CA 1
ATOM 797 C C . PHE A 1 98 ? 5.531 -9.571 1.705 1.00 86.44 98 PHE A C 1
ATOM 799 O O . PHE A 1 98 ? 5.146 -9.211 2.816 1.00 86.44 98 PHE A O 1
ATOM 806 N N . ASP A 1 99 ? 6.776 -9.378 1.281 1.00 87.81 99 ASP A N 1
ATOM 807 C CA . ASP A 1 99 ? 7.773 -8.650 2.055 1.00 87.81 99 ASP A CA 1
ATOM 808 C C . ASP A 1 99 ? 7.771 -7.175 1.637 1.00 87.81 99 ASP A C 1
ATOM 810 O O . ASP A 1 99 ? 8.166 -6.824 0.521 1.00 87.81 99 ASP A O 1
ATOM 814 N N . VAL A 1 100 ? 7.347 -6.303 2.554 1.00 87.50 100 VAL A N 1
ATOM 815 C CA . VAL A 1 100 ? 7.331 -4.845 2.364 1.00 87.50 100 VAL A CA 1
ATOM 816 C C . VAL A 1 100 ? 8.723 -4.312 1.993 1.00 87.50 100 VAL A C 1
ATOM 818 O O . VAL A 1 100 ? 8.831 -3.367 1.219 1.00 87.50 100 VAL A O 1
ATOM 821 N N . ASN A 1 101 ? 9.813 -4.925 2.462 1.00 90.19 101 ASN A N 1
ATOM 822 C CA . ASN A 1 101 ? 11.164 -4.491 2.100 1.00 90.19 101 ASN A CA 1
ATOM 823 C C . ASN A 1 101 ? 11.498 -4.799 0.636 1.00 90.19 101 ASN A C 1
ATOM 825 O O . ASN A 1 101 ? 12.175 -4.003 -0.016 1.00 90.19 101 ASN A O 1
ATOM 829 N N . LYS A 1 102 ? 10.976 -5.902 0.083 1.00 90.94 102 LYS A N 1
ATOM 830 C CA . LYS A 1 102 ? 11.102 -6.198 -1.353 1.00 90.94 102 LYS A CA 1
ATOM 831 C C . LYS A 1 102 ? 10.289 -5.223 -2.199 1.00 90.94 102 LYS A C 1
ATOM 833 O O . LYS A 1 102 ? 10.751 -4.825 -3.264 1.00 90.94 102 LYS A O 1
ATOM 838 N N . VAL A 1 103 ? 9.125 -4.790 -1.707 1.00 89.69 103 VAL A N 1
ATOM 839 C CA . VAL A 1 103 ? 8.351 -3.703 -2.329 1.00 89.69 103 VAL A CA 1
ATOM 840 C C . VAL A 1 103 ? 9.185 -2.419 -2.380 1.00 89.69 103 VAL A C 1
ATOM 842 O O . VAL A 1 103 ? 9.292 -1.800 -3.435 1.00 89.69 103 VAL A O 1
ATOM 845 N N . ILE A 1 104 ? 9.831 -2.052 -1.265 1.00 91.94 104 ILE A N 1
ATOM 846 C CA . ILE A 1 104 ? 10.707 -0.873 -1.193 1.00 91.94 104 ILE A CA 1
ATOM 847 C C . ILE A 1 104 ? 11.855 -0.963 -2.193 1.00 91.94 104 ILE A C 1
ATOM 849 O O . ILE A 1 104 ? 12.107 0.001 -2.913 1.00 91.94 104 ILE A O 1
ATOM 853 N N . ALA A 1 105 ? 12.526 -2.111 -2.268 1.00 92.19 105 ALA A N 1
ATOM 854 C CA . ALA A 1 105 ? 13.607 -2.321 -3.223 1.00 92.19 105 ALA A CA 1
ATOM 855 C C . ALA A 1 105 ? 13.130 -2.151 -4.677 1.00 92.19 105 ALA A C 1
ATOM 857 O O . ALA A 1 105 ? 13.756 -1.413 -5.433 1.00 92.19 105 ALA A O 1
ATOM 858 N N . GLY A 1 106 ? 11.993 -2.755 -5.043 1.00 91.88 106 GLY A N 1
ATOM 859 C CA . GLY A 1 106 ? 11.445 -2.659 -6.400 1.00 91.88 106 GLY A CA 1
ATOM 860 C C . GLY A 1 106 ? 11.028 -1.239 -6.795 1.00 91.88 106 GLY A C 1
ATOM 861 O O . GLY A 1 106 ? 11.265 -0.819 -7.925 1.00 91.88 106 GLY A O 1
ATOM 862 N N . VAL A 1 107 ? 10.459 -0.458 -5.868 1.00 91.25 107 VAL A N 1
ATOM 863 C CA . VAL A 1 107 ? 10.113 0.946 -6.154 1.00 91.25 107 VAL A CA 1
ATOM 864 C C . VAL A 1 107 ? 11.362 1.818 -6.279 1.00 91.25 107 VAL A C 1
ATOM 866 O O . VAL A 1 107 ? 11.412 2.659 -7.174 1.00 91.25 107 VAL A O 1
ATOM 869 N N . LYS A 1 108 ? 12.397 1.591 -5.460 1.00 92.19 108 LYS A N 1
ATOM 870 C CA . LYS A 1 108 ? 13.689 2.281 -5.617 1.00 92.19 108 LYS A CA 1
ATOM 871 C C . LYS A 1 108 ? 14.324 1.993 -6.977 1.00 92.19 108 LYS A C 1
ATOM 873 O O . LYS A 1 108 ? 14.748 2.928 -7.648 1.00 92.19 108 LYS A O 1
ATOM 878 N N . GLU A 1 109 ? 14.318 0.731 -7.406 1.00 93.81 109 GLU A N 1
ATOM 879 C CA . GLU A 1 109 ? 14.790 0.320 -8.734 1.00 93.81 109 GLU A CA 1
ATOM 880 C C . GLU A 1 109 ? 13.995 1.020 -9.853 1.00 93.81 109 GLU A C 1
ATOM 882 O O . GLU A 1 109 ? 14.577 1.573 -10.783 1.00 93.81 109 GLU A O 1
ATOM 887 N N . LEU A 1 110 ? 12.663 1.089 -9.741 1.00 92.56 110 LEU A N 1
ATOM 888 C CA . LEU A 1 110 ? 11.819 1.799 -10.709 1.00 92.56 110 LEU A CA 1
ATOM 889 C C . LEU A 1 110 ? 12.137 3.300 -10.775 1.00 92.56 110 LEU A C 1
ATOM 891 O O . LEU A 1 110 ? 12.204 3.870 -11.864 1.00 92.56 110 LEU A O 1
ATOM 895 N N . VAL A 1 111 ? 12.302 3.953 -9.622 1.00 92.56 111 VAL A N 1
ATOM 896 C CA . VAL A 1 111 ? 12.648 5.379 -9.555 1.00 92.56 111 VAL A CA 1
ATOM 897 C C . VAL A 1 111 ? 14.011 5.626 -10.195 1.00 92.56 111 VAL A C 1
ATOM 899 O O . VAL A 1 111 ? 14.137 6.567 -10.976 1.00 92.56 111 VAL A O 1
ATOM 902 N N . GLN A 1 112 ? 14.990 4.757 -9.938 1.00 95.00 112 GLN A N 1
ATOM 903 C CA . GLN A 1 112 ? 16.304 4.827 -10.567 1.00 95.00 112 GLN A CA 1
ATOM 904 C C . GLN A 1 112 ? 16.201 4.714 -12.097 1.00 95.00 112 GLN A C 1
ATOM 906 O O . GLN A 1 112 ? 16.675 5.608 -12.792 1.00 95.00 112 GLN A O 1
ATOM 911 N N . HIS A 1 113 ? 15.500 3.709 -12.636 1.00 95.38 113 HIS A N 1
ATOM 912 C CA . HIS A 1 113 ? 15.319 3.579 -14.090 1.00 95.38 113 HIS A CA 1
ATOM 913 C C . HIS A 1 113 ? 14.643 4.816 -14.714 1.00 95.38 113 HIS A C 1
ATOM 915 O O . HIS A 1 113 ? 14.999 5.240 -15.814 1.00 95.38 113 HIS A O 1
ATOM 921 N N . LYS A 1 114 ? 13.687 5.445 -14.011 1.00 95.06 114 LYS A N 1
ATOM 922 C CA . LYS A 1 114 ? 13.051 6.696 -14.466 1.00 95.06 114 LYS A CA 1
ATOM 923 C C . LYS A 1 114 ? 14.019 7.881 -14.490 1.00 95.06 114 LYS A C 1
ATOM 925 O O . LYS A 1 114 ? 13.884 8.731 -15.368 1.00 95.06 114 LYS A O 1
ATOM 930 N N . GLN A 1 115 ? 14.941 7.959 -13.529 1.00 95.44 115 GLN A N 1
ATOM 931 C CA . GLN A 1 115 ? 15.972 9.000 -13.470 1.00 95.44 115 GLN A CA 1
ATOM 932 C C . GLN A 1 115 ? 17.044 8.798 -14.542 1.00 95.44 115 GLN A C 1
ATOM 934 O O . GLN A 1 115 ? 17.488 9.772 -15.144 1.00 95.44 115 GLN A O 1
AT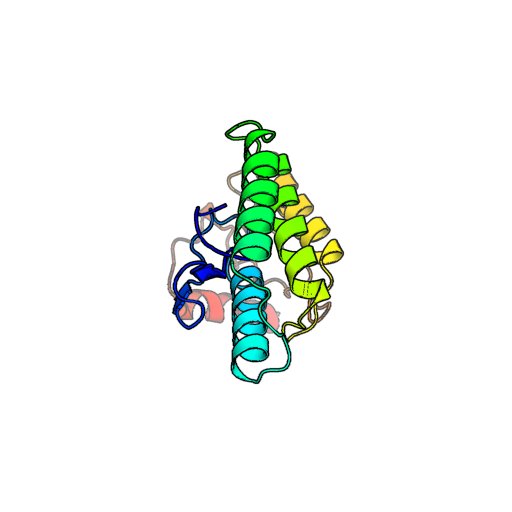OM 939 N N . GLU A 1 116 ? 17.430 7.548 -14.795 1.00 97.06 116 GLU A N 1
ATOM 940 C CA . GLU A 1 116 ? 18.389 7.190 -15.839 1.00 97.06 116 GLU A CA 1
ATOM 941 C C . GLU A 1 116 ? 17.852 7.549 -17.227 1.00 97.06 116 GLU A C 1
ATOM 943 O O . GLU A 1 116 ? 18.546 8.209 -18.001 1.00 97.06 116 GLU A O 1
ATOM 948 N N . ASN A 1 117 ? 16.612 7.154 -17.546 1.00 95.88 117 ASN A N 1
ATOM 949 C CA . ASN A 1 117 ? 15.965 7.550 -18.793 1.00 95.88 117 ASN A CA 1
ATOM 950 C C . ASN A 1 117 ? 14.431 7.419 -18.743 1.00 95.88 117 ASN A C 1
ATOM 952 O O . ASN A 1 117 ? 13.857 6.327 -18.792 1.00 95.88 117 ASN A O 1
ATOM 956 N N . VAL A 1 118 ? 13.747 8.564 -18.769 1.00 95.88 118 VAL A N 1
ATOM 957 C CA . VAL A 1 118 ? 12.277 8.646 -18.747 1.00 95.88 118 VAL A CA 1
ATOM 958 C C . VAL A 1 118 ? 11.595 8.003 -19.967 1.00 95.88 118 VAL A C 1
ATOM 960 O O . VAL A 1 118 ? 10.419 7.648 -19.888 1.00 95.88 118 VAL A O 1
ATOM 963 N N . PHE A 1 119 ? 12.303 7.817 -21.084 1.00 93.44 119 PHE A N 1
ATOM 964 C CA . PHE A 1 119 ? 11.751 7.202 -22.296 1.00 93.44 119 PHE A CA 1
ATOM 965 C C . PHE A 1 119 ? 11.891 5.677 -22.324 1.00 93.44 119 PHE A C 1
ATOM 967 O O . PHE A 1 119 ? 11.109 5.027 -23.014 1.00 93.44 119 PHE A O 1
ATOM 974 N N . THR A 1 120 ? 12.844 5.104 -21.578 1.00 92.44 120 THR A N 1
ATOM 975 C CA . THR A 1 120 ? 13.158 3.662 -21.639 1.00 92.44 120 THR A CA 1
ATOM 976 C C . THR A 1 120 ? 12.949 2.922 -20.320 1.00 92.44 120 THR A C 1
ATOM 978 O O . THR A 1 120 ? 13.085 1.706 -20.297 1.00 92.44 120 THR A O 1
ATOM 981 N N . TYR A 1 121 ? 12.536 3.582 -19.228 1.00 93.25 121 TYR A N 1
ATOM 982 C CA . TYR A 1 121 ? 12.313 2.908 -17.933 1.00 93.25 121 TYR A CA 1
ATOM 983 C C . TYR A 1 121 ? 11.302 1.742 -17.982 1.00 93.25 121 TYR A C 1
ATOM 985 O O . TYR A 1 121 ? 11.319 0.868 -17.116 1.00 93.25 121 TYR A O 1
ATOM 993 N N . ARG A 1 122 ? 10.411 1.721 -18.985 1.00 91.56 122 ARG A N 1
ATOM 994 C CA . ARG A 1 122 ? 9.445 0.633 -19.220 1.00 91.56 122 ARG A CA 1
ATOM 995 C C . ARG A 1 122 ? 10.047 -0.594 -19.907 1.00 91.56 122 ARG A C 1
ATOM 997 O O . ARG A 1 122 ? 9.402 -1.636 -19.917 1.00 91.56 122 ARG A O 1
ATOM 1004 N N . ASP A 1 123 ? 11.266 -0.488 -20.427 1.00 89.88 123 ASP A N 1
ATOM 1005 C CA . ASP A 1 123 ? 11.995 -1.584 -21.077 1.00 89.88 123 ASP A CA 1
ATOM 1006 C C . ASP A 1 123 ? 12.762 -2.458 -20.063 1.00 89.88 123 ASP A C 1
ATOM 1008 O O . ASP A 1 123 ? 13.535 -3.342 -20.439 1.00 89.88 123 ASP A O 1
ATOM 1012 N N . HIS A 1 124 ? 12.579 -2.210 -18.763 1.00 88.69 124 HIS A N 1
ATOM 1013 C CA . HIS A 1 124 ? 13.218 -2.952 -17.682 1.00 88.69 124 HIS A CA 1
ATOM 1014 C C . HIS A 1 124 ? 12.276 -4.018 -17.109 1.00 88.69 124 HIS A C 1
ATOM 1016 O O . HIS A 1 124 ? 11.066 -3.823 -16.992 1.00 88.69 124 HIS A O 1
ATOM 1022 N N . SER A 1 125 ? 12.851 -5.150 -16.694 1.00 88.19 125 SER A N 1
ATOM 1023 C CA . SER A 1 125 ? 12.125 -6.228 -16.012 1.00 88.19 125 SER A CA 1
ATOM 1024 C C . SER A 1 125 ? 12.428 -6.227 -14.518 1.00 88.19 125 SER A C 1
ATOM 1026 O O . SER A 1 125 ? 13.576 -6.048 -14.114 1.00 88.19 125 SER A O 1
ATOM 1028 N N . PHE A 1 126 ? 11.413 -6.515 -13.707 1.00 89.12 126 PHE A N 1
ATOM 1029 C CA . PHE A 1 126 ? 11.525 -6.594 -12.251 1.00 89.12 126 PHE A CA 1
ATOM 1030 C C . PHE A 1 126 ? 11.332 -8.035 -11.763 1.00 89.12 126 PHE A C 1
ATOM 1032 O O . PHE A 1 126 ? 10.782 -8.896 -12.464 1.00 89.12 126 PHE A O 1
ATOM 1039 N N . VAL A 1 127 ? 11.792 -8.308 -10.543 1.00 89.75 127 VAL A N 1
ATOM 1040 C CA . VAL A 1 127 ? 11.559 -9.584 -9.856 1.00 89.75 127 VAL A CA 1
ATOM 1041 C C . VAL A 1 127 ? 10.241 -9.514 -9.093 1.00 89.75 127 VAL A C 1
ATOM 1043 O O . VAL A 1 127 ? 10.014 -8.587 -8.320 1.00 89.75 127 VAL A O 1
ATOM 1046 N N . SER A 1 128 ? 9.366 -10.503 -9.289 1.00 90.00 128 SER A N 1
ATOM 1047 C CA . SER A 1 128 ? 8.127 -10.607 -8.522 1.00 90.00 128 SER A CA 1
ATOM 1048 C C . SER A 1 128 ? 8.440 -10.785 -7.040 1.00 90.00 128 SER A C 1
ATOM 1050 O O . SER A 1 128 ? 9.112 -11.737 -6.645 1.00 90.00 128 SER A O 1
ATOM 1052 N N . ILE A 1 129 ? 7.893 -9.908 -6.201 1.00 88.75 129 ILE A N 1
ATOM 1053 C CA . ILE A 1 129 ? 8.032 -10.004 -4.742 1.00 88.75 129 ILE A CA 1
ATOM 1054 C C . ILE A 1 129 ? 7.317 -11.231 -4.157 1.00 88.75 129 ILE A C 1
ATOM 1056 O O . ILE A 1 129 ? 7.688 -11.683 -3.076 1.00 88.75 129 ILE A O 1
ATOM 1060 N N . VAL A 1 130 ? 6.308 -11.752 -4.868 1.00 88.31 130 VAL A N 1
ATOM 1061 C CA . VAL A 1 130 ? 5.464 -12.873 -4.430 1.00 88.31 130 VAL A CA 1
ATOM 1062 C C . VAL A 1 130 ? 6.086 -14.204 -4.838 1.00 88.31 130 VAL A C 1
ATOM 1064 O O . VAL A 1 130 ? 6.242 -15.092 -4.008 1.00 88.31 130 VAL A O 1
ATOM 1067 N N . THR A 1 131 ? 6.464 -14.355 -6.111 1.00 89.88 131 THR A N 1
ATOM 1068 C CA . THR A 1 131 ? 6.958 -15.642 -6.637 1.00 89.88 131 THR A CA 1
ATOM 1069 C C . THR A 1 131 ? 8.479 -15.732 -6.703 1.00 89.88 131 THR A C 1
ATOM 1071 O O . THR A 1 131 ? 9.014 -16.808 -6.943 1.00 89.88 131 THR A O 1
ATOM 1074 N N . GLY A 1 132 ? 9.193 -14.613 -6.562 1.00 88.38 132 GLY A N 1
ATOM 1075 C CA . GLY A 1 132 ? 10.640 -14.541 -6.780 1.00 88.38 132 GLY A CA 1
ATOM 1076 C C . GLY A 1 132 ? 11.063 -14.721 -8.242 1.00 88.38 132 GLY A C 1
ATOM 1077 O O . GLY A 1 132 ? 12.244 -14.592 -8.554 1.00 88.38 132 GLY A O 1
ATOM 1078 N N . SER A 1 133 ? 10.126 -14.996 -9.155 1.00 87.25 133 SER A N 1
ATOM 1079 C CA . SER A 1 133 ? 10.433 -15.099 -10.578 1.00 87.25 133 SER A CA 1
ATOM 1080 C C . SER A 1 133 ? 10.656 -13.708 -11.167 1.00 87.25 133 SER A C 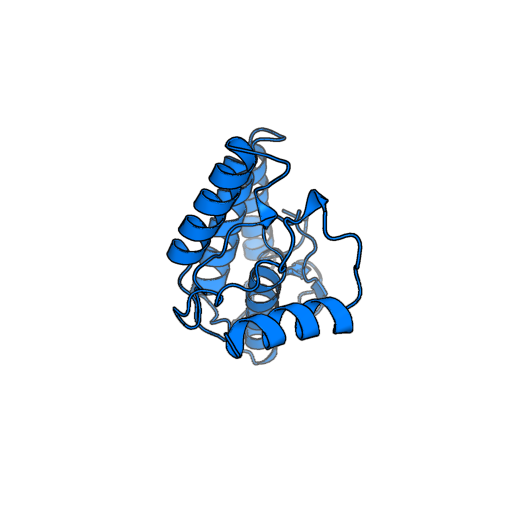1
ATOM 1082 O O . SER A 1 133 ? 9.888 -12.773 -10.926 1.00 87.25 133 SER A O 1
ATOM 1084 N N . ARG A 1 134 ? 11.728 -13.553 -11.944 1.00 83.94 134 ARG A N 1
ATOM 1085 C CA . ARG A 1 134 ? 11.893 -12.383 -12.807 1.00 83.94 134 ARG A CA 1
ATOM 1086 C C . ARG A 1 134 ? 10.895 -12.503 -13.946 1.00 83.94 134 ARG A C 1
ATOM 1088 O O . ARG A 1 134 ? 10.778 -13.580 -14.532 1.00 83.94 134 ARG A O 1
ATOM 1095 N N . ALA A 1 135 ? 10.199 -11.414 -14.265 1.00 71.06 135 ALA A N 1
ATOM 1096 C CA . ALA A 1 135 ? 9.382 -11.375 -15.468 1.00 71.06 135 ALA A CA 1
ATOM 1097 C C . ALA A 1 135 ? 10.276 -11.747 -16.662 1.00 71.06 135 ALA A C 1
ATOM 1099 O O . ALA A 1 135 ? 11.212 -11.021 -17.000 1.00 71.06 135 ALA A O 1
ATOM 1100 N N . LEU A 1 136 ? 10.043 -12.927 -17.242 1.00 60.59 136 LEU A N 1
ATOM 1101 C CA . LEU A 1 136 ? 10.814 -13.436 -18.369 1.00 60.59 136 LEU A CA 1
ATOM 1102 C C . LEU A 1 136 ? 10.594 -12.509 -19.553 1.00 60.59 136 LEU A C 1
ATOM 1104 O O . LEU A 1 136 ? 9.558 -12.638 -20.193 1.00 60.59 136 LEU A O 1
ATOM 1108 N N . SER A 1 137 ? 11.540 -11.604 -19.826 1.00 50.12 137 SER A N 1
ATOM 1109 C CA . SER A 1 137 ? 11.716 -10.917 -21.114 1.00 50.12 137 SER A CA 1
ATOM 1110 C C . SER A 1 137 ? 10.395 -10.559 -21.825 1.00 50.12 137 SER A C 1
ATOM 1112 O O . SER A 1 137 ? 10.290 -10.659 -23.048 1.00 50.12 137 SER A O 1
ATOM 1114 N N . ILE A 1 138 ? 9.387 -10.085 -21.087 1.00 52.06 138 ILE A N 1
ATOM 1115 C CA . ILE A 1 138 ? 8.210 -9.444 -21.687 1.00 52.06 138 ILE A CA 1
ATOM 1116 C C . ILE A 1 138 ? 8.567 -7.991 -22.005 1.00 52.06 138 ILE A C 1
ATOM 1118 O O . ILE A 1 138 ? 7.724 -7.104 -21.987 1.00 52.06 138 ILE A O 1
ATOM 1122 N N . ASN A 1 139 ? 9.841 -7.737 -22.305 1.00 55.47 139 ASN A N 1
ATOM 1123 C CA . ASN A 1 139 ? 10.153 -6.618 -23.153 1.00 55.47 139 ASN A CA 1
ATOM 1124 C C . ASN A 1 139 ? 9.444 -6.924 -24.467 1.00 55.47 139 ASN A C 1
ATOM 1126 O O . ASN A 1 139 ? 9.687 -8.008 -25.030 1.00 55.47 139 ASN A O 1
ATOM 1130 N N . PRO A 1 140 ? 8.588 -6.020 -24.961 1.00 61.03 140 PRO A N 1
ATOM 1131 C CA . PRO A 1 140 ? 8.108 -6.128 -26.321 1.00 61.03 140 PRO A CA 1
ATOM 1132 C C . PRO A 1 140 ? 9.309 -6.367 -27.251 1.00 61.03 140 PRO A C 1
ATOM 1134 O O . PRO A 1 140 ? 10.471 -6.091 -26.924 1.00 61.03 140 PRO A O 1
ATOM 1137 N N . SER A 1 141 ? 9.080 -6.995 -28.403 1.00 67.56 141 SER A N 1
ATOM 1138 C CA . SER A 1 141 ? 10.185 -7.182 -29.364 1.00 67.56 141 SER A CA 1
ATOM 1139 C C . SER A 1 141 ? 10.768 -5.834 -29.813 1.00 67.56 141 SER A C 1
ATOM 1141 O O . SER A 1 141 ? 11.899 -5.775 -30.282 1.00 67.56 141 SER A O 1
ATOM 1143 N N . LEU A 1 142 ? 10.002 -4.764 -29.593 1.00 78.50 142 LEU A N 1
ATOM 1144 C CA . LEU A 1 142 ? 10.353 -3.372 -29.790 1.00 78.50 142 LEU A CA 1
ATOM 1145 C C . LEU A 1 142 ? 10.495 -2.654 -28.435 1.00 78.50 142 LEU A C 1
ATOM 1147 O O . LEU A 1 142 ? 9.744 -2.970 -27.513 1.00 78.50 142 LEU A O 1
ATOM 1151 N N . PRO A 1 143 ? 11.392 -1.661 -28.311 1.00 87.38 143 PRO A N 1
ATOM 1152 C CA . PRO A 1 143 ? 11.388 -0.718 -27.191 1.00 87.38 143 PRO A CA 1
ATOM 1153 C C . PRO A 1 143 ? 10.023 -0.038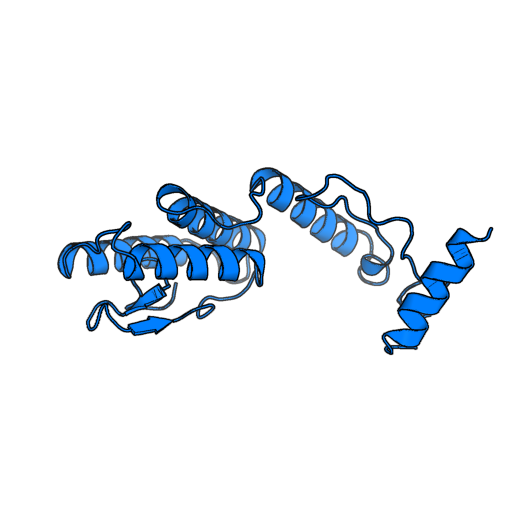 -27.025 1.00 87.38 143 PRO A C 1
ATOM 1155 O O . PRO A 1 143 ? 9.327 0.191 -28.018 1.00 87.38 143 PRO A O 1
ATOM 1158 N N . TRP A 1 144 ? 9.662 0.348 -25.799 1.00 89.62 144 TRP A N 1
ATOM 1159 C CA . TRP A 1 144 ? 8.358 0.936 -25.472 1.00 89.62 144 TRP A CA 1
ATOM 1160 C C . TRP A 1 144 ? 7.980 2.102 -26.392 1.00 89.62 144 TRP A C 1
ATOM 1162 O O . TRP A 1 144 ? 6.865 2.139 -26.900 1.00 89.62 144 TRP A O 1
ATOM 1172 N N . LEU A 1 145 ? 8.923 3.005 -26.683 1.00 91.31 145 LEU A N 1
ATOM 1173 C CA . LEU A 1 145 ? 8.685 4.176 -27.537 1.00 91.31 145 LEU A CA 1
ATOM 1174 C C . LEU A 1 145 ? 8.329 3.819 -28.994 1.00 91.31 145 LEU A C 1
ATOM 1176 O O . LEU A 1 145 ? 7.717 4.620 -29.693 1.00 91.31 145 LEU A O 1
ATOM 1180 N N . GLN A 1 146 ? 8.733 2.637 -29.464 1.00 90.44 146 GLN A N 1
ATOM 1181 C CA . GLN A 1 146 ? 8.452 2.148 -30.818 1.00 90.44 146 GLN A CA 1
ATOM 1182 C C . GLN A 1 146 ? 7.218 1.236 -30.862 1.00 90.44 146 GLN A C 1
ATOM 1184 O O . GLN A 1 146 ? 6.683 0.978 -31.941 1.00 90.44 146 GLN A O 1
ATOM 1189 N N . ASN A 1 147 ? 6.765 0.727 -29.712 1.00 88.31 147 ASN A N 1
ATOM 1190 C CA . ASN A 1 147 ? 5.627 -0.177 -29.633 1.00 88.31 147 ASN A CA 1
ATOM 1191 C C . ASN A 1 147 ? 4.311 0.608 -29.543 1.00 88.31 147 ASN A C 1
ATOM 1193 O O . ASN A 1 147 ? 3.845 0.949 -28.459 1.00 88.31 147 ASN A O 1
ATOM 1197 N N . MET A 1 148 ? 3.713 0.882 -30.701 1.00 90.50 148 MET A N 1
ATOM 1198 C CA . MET A 1 148 ? 2.477 1.668 -30.808 1.00 90.50 148 MET A CA 1
ATOM 1199 C C . MET A 1 148 ? 1.195 0.847 -30.602 1.00 90.50 148 MET A C 1
ATOM 1201 O O . MET A 1 148 ? 0.112 1.425 -30.579 1.00 90.50 148 MET A O 1
ATOM 1205 N N . ALA A 1 149 ? 1.295 -0.481 -30.491 1.00 90.00 149 ALA A N 1
ATOM 1206 C CA . ALA A 1 149 ? 0.145 -1.337 -30.229 1.00 90.00 149 ALA A CA 1
ATOM 1207 C C . ALA A 1 149 ? -0.156 -1.390 -28.725 1.00 90.00 149 ALA A C 1
ATOM 1209 O O . ALA A 1 149 ? 0.722 -1.699 -27.919 1.00 90.00 149 ALA A O 1
ATOM 1210 N N . ASP A 1 150 ? -1.408 -1.131 -28.358 1.00 89.94 150 ASP A N 1
ATOM 1211 C CA . ASP A 1 150 ? -1.901 -1.109 -26.978 1.00 89.94 150 ASP A CA 1
ATOM 1212 C C . ASP A 1 150 ? -2.879 -2.256 -26.664 1.00 89.94 150 ASP A C 1
ATOM 1214 O O . ASP A 1 150 ? -3.409 -2.338 -25.555 1.00 89.94 150 ASP A O 1
ATOM 1218 N N . SER A 1 151 ? -3.092 -3.173 -27.614 1.00 91.50 151 SER A N 1
ATOM 1219 C CA . SER A 1 151 ? -3.949 -4.341 -27.418 1.00 91.50 151 SER A CA 1
ATOM 1220 C C . SER A 1 151 ? -3.258 -5.443 -26.611 1.00 91.50 151 SER A C 1
ATOM 1222 O O . SER A 1 151 ? -2.048 -5.682 -26.706 1.00 91.50 151 SER A O 1
ATOM 1224 N N . VAL A 1 152 ? -4.055 -6.166 -25.820 1.00 89.69 152 VAL A N 1
ATOM 1225 C CA . VAL A 1 152 ? -3.579 -7.305 -25.023 1.00 89.69 152 VAL A CA 1
ATOM 1226 C C . VAL A 1 152 ? -3.103 -8.434 -25.937 1.00 89.69 152 VAL A C 1
ATOM 1228 O O . VAL A 1 152 ? -2.093 -9.077 -25.657 1.00 89.69 152 VAL A O 1
ATOM 1231 N N . GLU A 1 153 ? -3.804 -8.658 -27.047 1.00 89.50 153 GLU A N 1
ATOM 1232 C CA . GLU A 1 153 ? -3.489 -9.692 -28.028 1.00 89.50 153 GLU A CA 1
ATOM 1233 C C . GLU A 1 153 ? -2.085 -9.501 -28.604 1.00 89.50 153 GLU A C 1
ATOM 1235 O O . GLU A 1 153 ? -1.304 -10.453 -28.656 1.00 89.50 153 GLU A O 1
ATOM 1240 N N . GLU A 1 154 ? -1.736 -8.274 -28.998 1.00 86.31 154 GLU A N 1
ATOM 1241 C CA . GLU A 1 154 ? -0.425 -7.975 -29.573 1.00 86.31 154 GLU A CA 1
ATOM 1242 C C . GLU A 1 154 ? 0.682 -8.102 -28.519 1.00 86.31 154 GLU A C 1
ATOM 1244 O O . GLU A 1 154 ? 1.702 -8.749 -28.768 1.00 86.31 154 GLU A O 1
ATOM 1249 N N . PHE A 1 155 ? 0.450 -7.599 -27.302 1.00 84.75 155 PHE A N 1
ATOM 1250 C CA . PHE A 1 155 ? 1.381 -7.756 -26.183 1.00 84.75 155 PHE A CA 1
ATOM 1251 C C . PHE A 1 155 ? 1.702 -9.235 -25.893 1.00 84.75 155 PHE A C 1
ATOM 1253 O O . PHE A 1 155 ? 2.870 -9.622 -25.767 1.00 84.75 155 PHE A O 1
ATOM 1260 N N . LEU A 1 156 ? 0.676 -10.092 -25.841 1.00 84.31 156 LEU A N 1
ATOM 1261 C CA . LEU A 1 156 ? 0.844 -11.524 -25.589 1.00 84.31 156 LEU A CA 1
ATOM 1262 C C . LEU A 1 156 ? 1.515 -12.241 -26.768 1.00 84.31 156 LEU A C 1
ATOM 1264 O O . LEU A 1 156 ? 2.423 -13.048 -26.551 1.00 84.31 156 LEU A O 1
ATOM 1268 N N . ASN A 1 157 ? 1.148 -11.924 -28.009 1.00 82.12 157 ASN A N 1
ATOM 1269 C CA . ASN A 1 157 ? 1.751 -12.535 -29.195 1.00 82.12 157 ASN A CA 1
ATOM 1270 C C . ASN A 1 157 ? 3.250 -12.228 -29.315 1.00 82.12 157 ASN A C 1
ATOM 1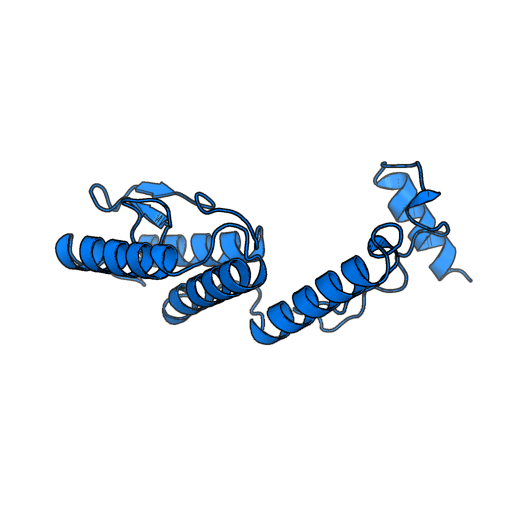272 O O . ASN A 1 157 ? 4.039 -13.126 -29.628 1.00 82.12 157 ASN A O 1
ATOM 1276 N N . GLN A 1 158 ? 3.669 -10.995 -29.013 1.00 70.88 158 GLN A N 1
ATOM 1277 C CA . GLN A 1 158 ? 5.088 -10.626 -28.989 1.00 70.88 158 GLN A CA 1
ATOM 1278 C C . GLN A 1 158 ? 5.878 -11.441 -27.956 1.00 70.88 158 GLN A C 1
ATOM 1280 O O . GLN A 1 158 ? 7.014 -11.838 -28.218 1.00 70.88 158 GLN A O 1
ATOM 1285 N N . SER A 1 159 ? 5.267 -11.734 -26.805 1.00 64.81 159 SER A N 1
ATOM 1286 C CA . SER A 1 159 ? 5.895 -12.516 -25.737 1.00 64.81 159 SER A CA 1
ATOM 1287 C C . SER A 1 159 ? 6.059 -14.003 -26.088 1.00 64.81 159 SER A C 1
ATOM 1289 O O . SER A 1 159 ? 7.064 -14.618 -25.732 1.00 64.81 159 SER A O 1
ATOM 1291 N N . LEU A 1 160 ? 5.109 -14.578 -26.835 1.00 64.75 160 LEU A N 1
ATOM 1292 C CA . LEU A 1 160 ? 5.138 -15.981 -27.258 1.00 64.75 160 LEU A CA 1
ATOM 1293 C C . LEU A 1 160 ? 6.187 -16.239 -28.345 1.00 64.75 160 LEU A C 1
ATOM 1295 O O . LEU A 1 160 ? 6.898 -17.240 -28.268 1.00 64.75 160 LEU A O 1
ATOM 1299 N N . ARG A 1 161 ? 6.341 -15.321 -29.311 1.00 64.94 161 ARG A N 1
ATOM 1300 C CA . ARG A 1 161 ? 7.348 -15.435 -30.385 1.00 64.94 161 ARG A CA 1
ATOM 1301 C C . ARG A 1 161 ? 8.780 -15.509 -29.845 1.00 64.94 161 ARG A C 1
ATOM 1303 O O . ARG A 1 161 ? 9.580 -16.272 -30.371 1.00 64.94 161 ARG A O 1
ATOM 1310 N N . LYS A 1 162 ? 9.092 -14.786 -28.760 1.00 57.62 162 LYS A N 1
ATOM 1311 C CA . LYS A 1 162 ? 10.412 -14.838 -28.100 1.00 57.62 162 LYS A CA 1
ATOM 1312 C C . LYS A 1 162 ? 10.707 -16.155 -27.373 1.00 57.62 162 LYS A C 1
ATOM 1314 O O . LYS A 1 162 ? 11.869 -16.437 -27.137 1.00 57.62 162 LYS A O 1
ATOM 1319 N N . ARG A 1 163 ? 9.698 -16.951 -26.995 1.00 55.69 163 ARG A N 1
ATOM 1320 C CA . ARG A 1 163 ? 9.911 -18.238 -26.296 1.00 55.69 163 ARG A CA 1
ATOM 1321 C C . ARG A 1 163 ? 10.264 -19.396 -27.233 1.00 55.69 163 ARG A C 1
ATOM 1323 O O . ARG A 1 163 ? 10.612 -20.466 -26.750 1.00 55.69 163 ARG A O 1
ATOM 1330 N N . GLN A 1 164 ? 10.097 -19.208 -28.541 1.00 50.69 164 GLN A N 1
ATOM 1331 C CA . GLN A 1 164 ? 10.351 -20.225 -29.567 1.00 50.69 164 GLN A CA 1
ATOM 1332 C C . GLN A 1 164 ? 11.730 -20.082 -30.236 1.00 50.69 164 GLN A C 1
ATOM 1334 O O . GLN A 1 164 ? 12.074 -20.915 -31.072 1.00 50.69 164 GLN A O 1
ATOM 1339 N N . LEU A 1 165 ? 12.486 -19.039 -29.882 1.00 46.47 165 LEU A N 1
ATOM 1340 C CA . LEU A 1 165 ? 13.858 -18.759 -30.319 1.00 46.47 165 LEU A CA 1
ATOM 1341 C C . LEU A 1 165 ? 14.823 -19.011 -29.158 1.00 46.47 165 LEU A C 1
ATOM 1343 O O . LEU A 1 165 ? 15.948 -19.473 -29.442 1.00 46.47 165 LEU A O 1
#

pLDDT: mean 89.22, std 10.7, range [46.47, 98.12]

Organism: NCBI:txid392032

InterPro domains:
  IPR036188 FAD/NAD(P)-binding domain superfamily [G3DSA:3.50.50.60] (1-165)

Mean predicted aligned error: 5.42 Å

Solvent-accessible surface area (backbone atoms only — not comparable to full-atom values): 9857 Å² total; per-residue (Å²): 105,52,81,64,19,28,94,60,28,31,30,56,94,46,72,93,42,77,49,78,78,73,52,88,75,86,62,58,69,71,50,42,43,42,51,51,31,42,51,48,34,41,74,73,60,76,42,77,81,72,58,62,68,60,33,51,50,54,35,49,55,49,40,57,56,48,69,72,50,62,88,88,39,63,66,59,56,45,53,53,52,50,50,50,53,52,6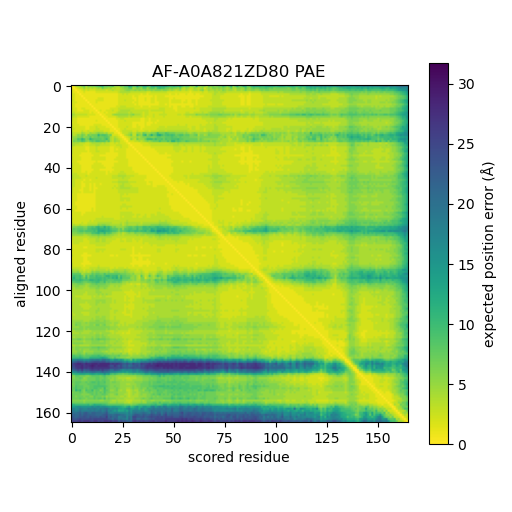1,53,53,76,78,34,74,38,84,76,72,69,55,68,66,52,51,51,52,53,52,52,51,51,52,48,37,40,72,75,34,77,74,53,41,79,58,62,76,57,65,38,68,74,79,65,48,57,56,76,71,70,48,56,90,44,57,62,85,73,48,85,76,86,51,68,68,59,57,52,52,46,43,54,60,63,74,79,110

Nearest PDB structures (foldseek):
  8b2d-assembly1_B  TM=9.407E-01  e=7.841E-12  Methylophaga aminisulfidivorans MP
  2xlt-assembly1_C  TM=9.409E-01  e=1.789E-11  Methylophaga aminisulfidivorans
  2xlr-assembly2_A  TM=9.238E-01  e=1.687E-11  Methylophaga aminisulfidivorans
  6kbw-assembly1_B  TM=9.128E-01  e=1.413E-11  Myroides profundi
  7d4k-assembly1_B  TM=9.253E-01  e=3.848E-11  Candidatus Pelagibacter sp. HTCC7211

Radius of gyration: 19.72 Å; Cα contacts (8 Å, |Δi|>4): 159; chains: 1; bounding box: 39×39×52 Å

Sequence (165 aa):
SPPNLYKGIIWSKQPNLAYLGMQSLVFQFTMFDVQASFVRDVILGQIKLPDLESREQNIAEWIDLEKTLKPGDGESEFYYQINYMRDLLTQCHAPPQFDVNKVIAGVKELVQHKQENVFTYRDHSFVSIVTGSRALSINPSLPWLQNMADSVEEFLNQSLRKRQL

Foldseek 3Di:
DDPQDQLPFARLVHRVHTDAPPDDPPDDPVRRLLNVQLVVCVVVVVDDDDHSVVSNVNRVVLVVQVVVDDPPPSVSVVVSVLVSSVVSCVRGAGPPHFDSVLVVVQVVLLVVLCVVPVQQSVQDWDQDRRPRDIPPRLRQPDGPNPPPDPDPVNSVVSVVVVVVD

Secondary structure (DSSP, 8-state):
--TTEETTTEETT-TT-B--S-S--SS-HHHHHHHHHHHHHHHTTSSPP--HHHHHHHHHHHHHHHHTSPTT-HHHHHHHHHHHHHHHHTT--PSSP--HHHHHHHHHHHHHHHHH-TTTGGG---B-TTT--B--S-S-SS-GGG-----HHHHHHHHHHGGG-